Protein AF-A0A3D5UYY6-F1 (afdb_monomer)

Radius of gyration: 20.41 Å; Cα contacts (8 Å, |Δi|>4): 91; chains: 1; bounding box: 56×20×53 Å

Nearest PDB structures (foldseek):
  5gae-assembly1_g  TM=8.930E-01  e=1.478E-08  Escherichia coli
  5nco-assembly1_g  TM=8.637E-01  e=2.514E-08  Escherichia coli
  7xhb-assembly1_Y  TM=9.001E-01  e=6.639E-06  Geobacillus thermodenitrificans NG80-2
  5aww-assembly1_Y  TM=8.807E-01  e=1.638E-05  Thermus thermophilus HB8
  5ch4-assembly1_Y  TM=8.614E-01  e=2.505E-05  Thermus thermophilus HB8

pLDDT: mean 78.31, std 11.94, range [44.66, 92.31]

Solvent-accessible surface area (backbone atoms only — not comparable to full-atom values): 6865 Å² total; per-residue (Å²): 133,68,62,27,56,52,52,30,49,53,60,59,45,49,62,50,48,53,52,61,76,39,72,85,76,58,62,70,68,57,59,50,50,46,60,50,54,30,89,54,33,72,61,31,51,51,53,45,41,51,33,22,40,50,35,38,54,53,52,47,60,72,74,52,53,37,59,62,51,26,49,49,36,50,73,73,73,46,74,58,90,96,45,62,80,43,73,60,38,14,54,50,48,43,56,51,50,54,53,51,47,52,56,50,28,54,52,51,34,52,64,61,43,51,60,48,51,48,42,43,75,62,73,60,133

Foldseek 3Di:
DVVQLVVLVVVLVVLLVVLVVCPPVDDVVSVVVNVCCDQLHPSVLVSSLVSLLVSLVVVLCVVDQLQVVLVVCVVVVHDDPPADRHPRSSVVVVVVSVVVSVVVSVVVSVVVCVVSNCCNPPVDD

Secondary structure (DSSP, 8-state):
--HHHHHHHHHHHHHHHHHHHTTT-S-HHHHHHHHHTSTT-HHHHHHHHHHHHHHHHHHHHHH--HHHHHHHHHHTT---TTS-SSHHHHHHHHHHHHHHHHHHHHHHHHHHHHHHHHHHHH---

Mean predicted aligned error: 9.56 Å

Sequence (125 aa):
GVIPPIFASSLLLLPITIANFTSGQGPDWLNTVTALLGHGQPLYMAFYAAGIIFFAFFYTAIVFNPQDTADNLKKYGGFIPGIRPGQRTAEHIDYVLTRLTVVGALYLTIVCLLPEILISQYSVP

Structure (mmCIF, N/CA/C/O backbone):
data_AF-A0A3D5UYY6-F1
#
_entry.id   AF-A0A3D5UYY6-F1
#
loop_
_atom_site.group_PDB
_atom_site.id
_atom_site.type_symbol
_atom_site.label_atom_id
_atom_site.label_alt_id
_atom_site.label_comp_id
_atom_site.label_asym_id
_atom_site.label_entity_id
_atom_site.label_seq_id
_atom_site.pdbx_PDB_ins_code
_atom_site.Cartn_x
_atom_site.Cartn_y
_atom_site.Cartn_z
_atom_site.occupancy
_atom_site.B_iso_or_equiv
_atom_site.auth_seq_id
_atom_site.auth_comp_id
_atom_site.auth_asym_id
_atom_site.auth_atom_id
_atom_site.pdbx_PDB_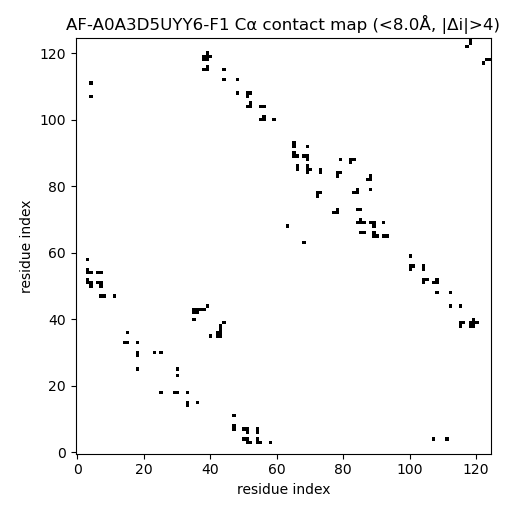model_num
ATOM 1 N N . GLY A 1 1 ? -4.089 9.856 -2.379 1.00 60.53 1 GLY A N 1
ATOM 2 C CA . GLY A 1 1 ? -3.684 8.549 -2.934 1.00 60.53 1 GLY A CA 1
ATOM 3 C C . GLY A 1 1 ? -2.619 8.611 -4.023 1.00 60.53 1 GLY A C 1
ATOM 4 O O . GLY A 1 1 ? -2.385 7.587 -4.635 1.00 60.53 1 GLY A O 1
ATOM 5 N N . VAL A 1 2 ? -1.955 9.750 -4.267 1.00 66.00 2 VAL A N 1
ATOM 6 C CA . VAL A 1 2 ? -0.902 9.870 -5.305 1.00 66.00 2 VAL A CA 1
ATOM 7 C C . VAL A 1 2 ? 0.507 9.520 -4.809 1.00 66.00 2 VAL A C 1
ATOM 9 O O . VAL A 1 2 ? 1.412 9.355 -5.612 1.00 66.00 2 VAL A O 1
ATOM 12 N N . ILE A 1 3 ? 0.700 9.367 -3.496 1.00 78.06 3 ILE A N 1
ATOM 13 C CA . ILE A 1 3 ? 2.011 9.110 -2.882 1.00 78.06 3 ILE A CA 1
ATOM 14 C C . ILE A 1 3 ? 2.575 7.711 -3.221 1.00 78.06 3 ILE A C 1
ATOM 16 O O . ILE A 1 3 ? 3.750 7.644 -3.580 1.00 78.06 3 ILE A O 1
ATOM 20 N N . PRO A 1 4 ? 1.799 6.603 -3.182 1.00 77.50 4 PRO A N 1
ATOM 21 C CA . PRO A 1 4 ? 2.354 5.274 -3.460 1.00 77.50 4 PRO A CA 1
ATOM 22 C C . PRO A 1 4 ? 2.950 5.107 -4.872 1.00 77.50 4 PRO A C 1
ATOM 24 O O . PRO A 1 4 ? 4.070 4.604 -4.968 1.00 77.50 4 PRO A O 1
ATOM 27 N N . PRO A 1 5 ? 2.301 5.580 -5.958 1.00 77.31 5 PRO A N 1
ATOM 28 C CA . PRO A 1 5 ? 2.899 5.537 -7.295 1.00 77.31 5 PRO A CA 1
ATOM 29 C C . PRO A 1 5 ? 4.177 6.371 -7.435 1.00 77.31 5 PRO A C 1
ATOM 31 O O . PRO A 1 5 ? 5.084 5.965 -8.157 1.00 77.31 5 PRO A O 1
ATOM 34 N N . ILE A 1 6 ? 4.267 7.508 -6.732 1.00 82.12 6 ILE A N 1
ATOM 35 C CA . ILE A 1 6 ? 5.450 8.385 -6.746 1.00 82.12 6 ILE 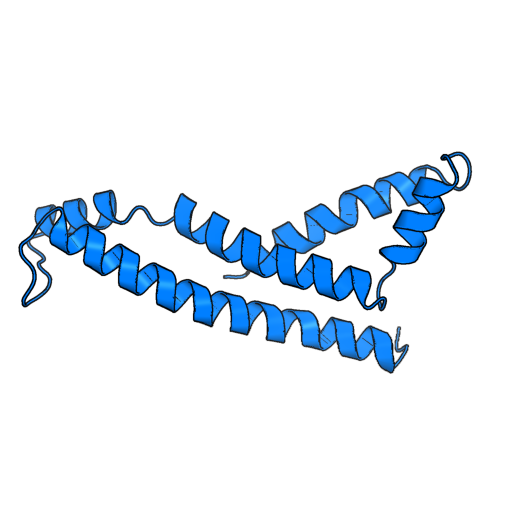A CA 1
ATOM 36 C C . ILE A 1 6 ? 6.641 7.717 -6.042 1.00 82.12 6 ILE A C 1
ATOM 38 O O . ILE A 1 6 ? 7.773 7.831 -6.505 1.00 82.12 6 ILE A O 1
ATOM 42 N N . PHE A 1 7 ? 6.411 7.004 -4.935 1.00 80.31 7 PHE A N 1
ATOM 43 C CA . PHE A 1 7 ? 7.469 6.228 -4.275 1.00 80.31 7 PHE A CA 1
ATOM 44 C C . PHE A 1 7 ? 7.917 5.029 -5.109 1.00 80.31 7 PHE A C 1
ATOM 46 O O . PHE A 1 7 ? 9.112 4.749 -5.185 1.00 80.31 7 PHE A O 1
ATOM 53 N N . ALA A 1 8 ? 6.979 4.343 -5.765 1.00 76.94 8 ALA A N 1
ATOM 54 C CA . ALA A 1 8 ? 7.316 3.248 -6.665 1.00 76.94 8 ALA A CA 1
ATOM 55 C C . ALA A 1 8 ? 8.172 3.738 -7.846 1.00 76.94 8 ALA A C 1
ATOM 57 O O . ALA A 1 8 ? 9.196 3.129 -8.151 1.00 76.94 8 ALA A O 1
ATOM 58 N N . SER A 1 9 ? 7.808 4.864 -8.473 1.00 73.94 9 SER A N 1
ATOM 59 C CA . SER A 1 9 ? 8.577 5.410 -9.596 1.00 73.94 9 SER A CA 1
ATOM 60 C C . SER A 1 9 ? 9.935 5.962 -9.159 1.00 73.94 9 SER A C 1
ATOM 62 O O . SER A 1 9 ? 10.933 5.689 -9.822 1.00 73.94 9 SER A O 1
ATOM 64 N N . SER A 1 10 ? 10.029 6.664 -8.023 1.00 80.19 10 SER A N 1
ATOM 65 C CA . SER A 1 10 ? 11.313 7.184 -7.530 1.00 80.19 10 SER A CA 1
ATOM 66 C C . SER A 1 10 ? 12.294 6.072 -7.147 1.00 80.19 10 SER A C 1
ATOM 68 O O . SER A 1 10 ? 13.480 6.175 -7.463 1.00 80.19 10 SER A O 1
ATOM 70 N N . LEU A 1 11 ? 11.807 4.975 -6.551 1.00 77.56 11 LEU A N 1
ATOM 71 C CA . LEU A 1 11 ? 12.630 3.810 -6.224 1.00 77.56 11 LEU A CA 1
ATOM 72 C C . LEU A 1 11 ? 13.177 3.126 -7.484 1.00 77.56 11 LEU A C 1
ATOM 74 O O . LEU A 1 11 ? 14.340 2.730 -7.504 1.00 77.56 11 LEU A O 1
ATOM 78 N N . LEU A 1 12 ? 12.363 3.013 -8.539 1.00 72.56 12 LEU A N 1
ATOM 79 C CA . LEU A 1 12 ? 12.787 2.426 -9.815 1.00 72.56 12 LEU A CA 1
ATOM 80 C C . LEU A 1 12 ? 13.717 3.346 -10.619 1.00 72.56 12 LEU A C 1
ATOM 82 O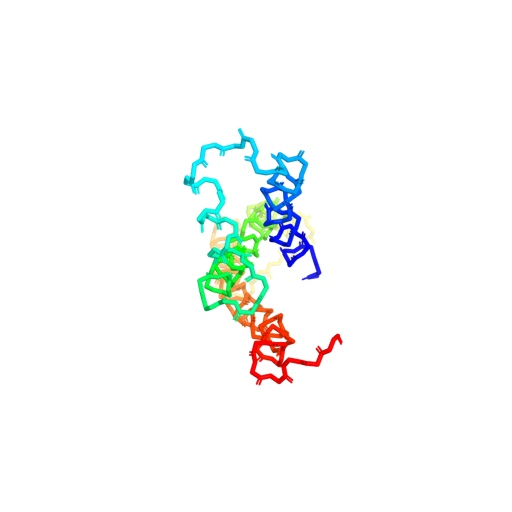 O . LEU A 1 12 ? 14.580 2.858 -11.346 1.00 72.56 12 LEU A O 1
ATOM 86 N N . LEU A 1 13 ? 13.591 4.667 -10.474 1.00 73.81 13 LEU A N 1
ATOM 87 C CA . LEU A 1 13 ? 14.444 5.639 -11.164 1.00 73.81 13 LEU A CA 1
ATOM 88 C C . LEU A 1 13 ? 15.867 5.716 -10.593 1.00 73.81 13 LEU A C 1
ATOM 90 O O . LEU A 1 13 ? 16.798 6.029 -11.336 1.00 73.81 13 LEU A O 1
ATOM 94 N N . LEU A 1 14 ? 16.073 5.409 -9.309 1.00 74.56 14 LEU A N 1
ATOM 95 C CA . LEU A 1 14 ? 17.398 5.417 -8.673 1.00 74.56 14 LEU A CA 1
ATOM 96 C C . LEU A 1 14 ? 18.432 4.498 -9.360 1.00 74.56 14 LEU A C 1
ATOM 98 O O . LEU A 1 14 ? 19.486 5.002 -9.756 1.00 74.56 14 LEU A O 1
ATOM 102 N N . PRO A 1 15 ? 18.177 3.189 -9.561 1.00 65.88 15 PRO A N 1
ATOM 103 C CA . PRO A 1 15 ? 19.132 2.306 -10.230 1.00 65.88 15 PRO A CA 1
ATOM 104 C C . PRO A 1 15 ? 19.339 2.679 -11.702 1.00 65.88 15 PRO A C 1
ATOM 106 O O . PRO A 1 15 ? 20.465 2.610 -12.191 1.00 65.88 15 PRO A O 1
ATOM 109 N N . ILE A 1 16 ? 18.289 3.143 -12.390 1.00 68.00 16 ILE A N 1
ATOM 110 C CA . ILE A 1 16 ? 18.385 3.633 -13.774 1.00 68.00 16 ILE A CA 1
ATOM 111 C C . ILE A 1 16 ? 19.307 4.856 -13.839 1.00 68.00 16 ILE A C 1
ATOM 113 O O . ILE A 1 16 ? 20.151 4.954 -14.728 1.00 68.00 16 ILE A O 1
ATOM 117 N N . THR A 1 17 ? 19.192 5.776 -12.882 1.00 70.50 17 THR A N 1
ATOM 118 C CA . THR A 1 17 ? 20.043 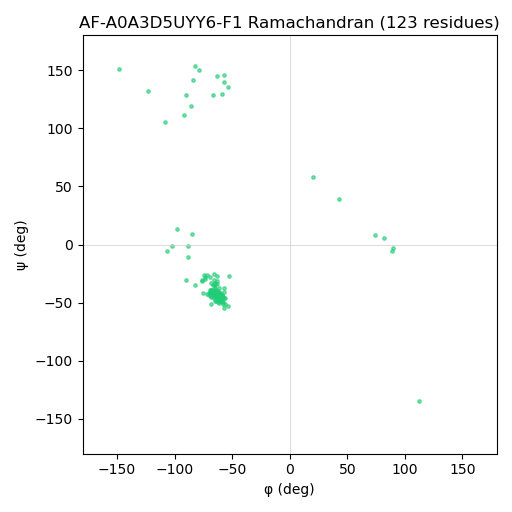6.970 -12.812 1.00 70.50 17 THR A CA 1
ATOM 119 C C . THR A 1 17 ? 21.498 6.579 -12.567 1.00 70.50 17 THR A C 1
ATOM 121 O O . THR A 1 17 ? 22.372 6.993 -13.322 1.00 70.50 17 THR A O 1
ATOM 124 N N . ILE A 1 18 ? 21.766 5.714 -11.582 1.00 69.50 18 ILE A N 1
ATOM 125 C CA . ILE A 1 18 ? 23.124 5.225 -11.287 1.00 69.50 18 ILE A CA 1
ATOM 126 C C . ILE A 1 18 ? 23.737 4.548 -12.519 1.00 69.50 18 ILE A C 1
ATOM 128 O O . ILE A 1 18 ? 24.871 4.842 -12.891 1.00 69.50 18 ILE A O 1
ATOM 132 N N . ALA A 1 19 ? 22.983 3.694 -13.206 1.00 66.12 19 ALA A N 1
ATOM 133 C CA . ALA A 1 19 ? 23.468 3.015 -14.400 1.00 66.12 19 ALA A CA 1
ATOM 134 C C . ALA A 1 19 ? 23.764 3.965 -15.567 1.00 66.12 19 ALA A C 1
ATOM 136 O O . ALA A 1 19 ? 24.793 3.809 -16.222 1.00 66.12 19 ALA A O 1
ATOM 137 N N . ASN A 1 20 ? 22.922 4.981 -15.785 1.00 66.31 20 ASN A N 1
ATOM 138 C CA . ASN A 1 20 ? 23.179 6.020 -16.787 1.00 66.31 20 ASN A CA 1
ATOM 139 C C . ASN A 1 20 ? 24.456 6.813 -16.469 1.00 66.31 20 ASN A C 1
ATOM 141 O O . ASN A 1 20 ? 25.259 7.066 -17.365 1.00 66.31 20 ASN A O 1
ATOM 145 N N . PHE A 1 21 ? 24.700 7.133 -15.193 1.00 67.94 21 PHE A N 1
ATOM 146 C CA . PHE A 1 21 ? 25.951 7.767 -14.757 1.00 67.94 21 PHE A CA 1
ATOM 147 C C . PHE A 1 21 ? 27.179 6.860 -14.938 1.00 67.94 21 PHE A C 1
ATOM 149 O O . PHE A 1 21 ? 28.286 7.362 -15.124 1.00 67.94 21 PHE A O 1
ATOM 156 N N . THR A 1 22 ? 26.998 5.535 -14.937 1.00 66.25 22 THR A N 1
ATOM 157 C CA . THR A 1 22 ? 28.102 4.567 -15.069 1.00 66.25 22 THR A CA 1
ATOM 158 C C . THR A 1 22 ? 28.435 4.216 -16.530 1.00 66.25 22 THR A C 1
ATOM 160 O O . THR A 1 22 ? 29.357 3.438 -16.745 1.00 66.25 22 THR A O 1
ATOM 163 N N . SER A 1 23 ? 27.719 4.772 -17.524 1.00 55.41 23 SER A N 1
ATOM 164 C CA . SER A 1 23 ? 28.021 4.783 -18.979 1.00 55.41 23 SER A CA 1
ATOM 165 C C . SER A 1 23 ? 29.012 3.716 -19.508 1.00 55.41 23 SER A C 1
ATOM 167 O O . SER A 1 23 ? 30.040 4.031 -20.103 1.00 55.41 23 SER A O 1
ATOM 169 N N . GLY A 1 24 ? 28.709 2.428 -19.306 1.00 57.78 24 GLY A N 1
ATOM 170 C CA . GLY A 1 24 ? 29.499 1.312 -19.851 1.00 57.78 24 GLY A CA 1
ATOM 171 C C . GLY A 1 24 ? 30.764 0.899 -19.078 1.00 57.78 24 GLY A C 1
ATOM 172 O O . GLY A 1 24 ? 31.479 0.024 -19.552 1.00 57.78 24 GLY A O 1
ATOM 173 N N . GLN A 1 25 ? 31.042 1.466 -17.899 1.00 56.72 25 GLN A N 1
ATOM 174 C CA . GLN A 1 25 ? 32.157 1.055 -17.016 1.00 56.72 25 GLN A CA 1
ATOM 175 C C . GLN A 1 25 ? 31.712 0.200 -15.814 1.00 56.72 25 GLN A C 1
ATOM 177 O O . GLN A 1 25 ? 32.541 -0.228 -15.011 1.00 56.72 25 GLN A O 1
ATOM 182 N N . GLY A 1 26 ? 30.408 -0.053 -15.671 1.00 61.31 26 GLY A N 1
ATOM 183 C CA . GLY A 1 26 ? 29.864 -0.964 -14.665 1.00 61.31 26 GLY A CA 1
ATOM 184 C C . GLY A 1 26 ? 29.926 -2.430 -15.120 1.00 61.31 26 GLY A C 1
ATOM 185 O O . GLY A 1 26 ? 29.904 -2.692 -16.321 1.00 61.31 26 GLY A O 1
ATOM 186 N N . PRO A 1 27 ? 29.982 -3.400 -14.192 1.00 62.53 27 PRO A N 1
ATOM 187 C CA . PRO A 1 27 ? 29.982 -4.827 -14.525 1.00 62.53 27 PRO A CA 1
ATOM 188 C C . PRO A 1 27 ? 28.751 -5.228 -15.362 1.00 62.53 27 PRO A C 1
ATOM 190 O O . PRO A 1 27 ? 27.665 -4.700 -15.144 1.00 62.53 27 PRO A O 1
ATOM 193 N N . ASP A 1 28 ? 28.894 -6.183 -16.290 1.00 64.75 28 ASP A N 1
ATOM 194 C CA . ASP A 1 28 ? 27.880 -6.534 -17.312 1.00 64.75 28 ASP A CA 1
ATOM 195 C C . ASP A 1 28 ? 26.473 -6.832 -16.762 1.00 64.75 28 ASP A C 1
ATOM 197 O O . ASP A 1 28 ? 25.460 -6.604 -17.430 1.00 64.75 28 ASP A O 1
ATOM 201 N N . TRP A 1 29 ? 26.385 -7.292 -15.511 1.00 66.06 29 TRP A N 1
ATOM 202 C CA . TRP A 1 29 ? 25.109 -7.513 -14.833 1.00 66.06 29 TRP A CA 1
ATOM 203 C C . TRP A 1 29 ? 24.322 -6.214 -14.609 1.00 66.06 29 TRP A C 1
ATOM 205 O O . TRP A 1 29 ? 23.101 -6.242 -14.705 1.00 66.06 29 TRP A O 1
ATOM 215 N N . LEU A 1 30 ? 24.982 -5.072 -14.381 1.00 62.78 30 LEU A N 1
ATOM 216 C CA . LEU A 1 30 ? 24.331 -3.763 -14.226 1.00 62.78 30 LEU A CA 1
ATOM 217 C C . LEU A 1 30 ? 23.689 -3.304 -15.536 1.00 62.78 30 LEU A C 1
ATOM 219 O O . LEU A 1 30 ? 22.545 -2.862 -15.520 1.00 62.78 30 LEU A O 1
ATOM 223 N N . ASN A 1 31 ? 24.386 -3.482 -16.662 1.00 61.72 31 ASN A N 1
ATOM 224 C CA . ASN A 1 31 ? 23.855 -3.180 -17.996 1.00 61.72 31 ASN A CA 1
ATOM 225 C C . ASN A 1 31 ? 22.705 -4.124 -18.378 1.00 61.72 31 ASN A C 1
ATOM 227 O O . ASN A 1 31 ? 21.737 -3.713 -19.012 1.00 61.72 31 ASN A O 1
ATOM 231 N N . THR A 1 32 ? 22.779 -5.389 -17.956 1.00 62.28 32 THR A N 1
ATOM 232 C CA . THR A 1 32 ? 21.711 -6.374 -18.188 1.00 62.28 32 THR A CA 1
ATOM 233 C C . THR A 1 32 ? 20.472 -6.052 -17.350 1.00 62.28 32 THR A C 1
ATOM 235 O O . THR A 1 32 ? 19.352 -6.111 -17.850 1.00 62.28 32 THR A O 1
ATOM 238 N N . VAL A 1 33 ? 20.657 -5.656 -16.088 1.00 62.88 33 VAL A N 1
ATOM 239 C CA . VAL A 1 33 ? 19.572 -5.240 -15.189 1.00 62.88 33 VAL A CA 1
ATOM 240 C C . VAL A 1 33 ? 18.904 -3.964 -15.697 1.00 62.88 33 VAL A C 1
ATOM 242 O O . VAL A 1 33 ? 17.683 -3.880 -15.677 1.00 62.88 33 VAL A O 1
ATOM 245 N N . THR A 1 34 ? 19.649 -2.993 -16.217 1.00 61.91 34 THR A N 1
ATOM 246 C CA . THR A 1 34 ? 19.054 -1.757 -16.751 1.00 61.91 34 THR A CA 1
ATOM 247 C C . THR A 1 34 ? 18.412 -1.932 -18.112 1.00 61.91 34 THR A C 1
ATOM 249 O O . THR A 1 34 ? 17.387 -1.305 -18.364 1.00 61.91 34 THR A O 1
ATOM 252 N N . ALA A 1 35 ? 18.931 -2.836 -18.945 1.00 62.84 35 ALA A N 1
ATOM 253 C CA . ALA A 1 35 ? 18.218 -3.292 -20.128 1.00 62.84 35 ALA A CA 1
ATOM 254 C C . ALA A 1 35 ? 16.891 -3.954 -19.731 1.00 62.84 35 ALA A C 1
ATOM 256 O O . ALA A 1 35 ? 15.871 -3.636 -20.328 1.00 62.84 35 ALA A O 1
ATOM 257 N N . LEU A 1 36 ? 16.880 -4.801 -18.694 1.00 60.75 36 LEU A N 1
ATOM 258 C CA . LEU A 1 36 ? 15.685 -5.504 -18.204 1.00 60.75 36 LEU A CA 1
ATOM 259 C C . LEU A 1 36 ? 14.663 -4.602 -17.476 1.00 60.75 36 LEU A C 1
ATOM 261 O O . LEU A 1 36 ? 13.469 -4.900 -17.441 1.00 60.75 36 LEU A O 1
ATOM 265 N N . LEU A 1 37 ? 15.131 -3.498 -16.890 1.00 61.91 37 LEU A N 1
ATOM 266 C CA . LEU A 1 37 ? 14.325 -2.453 -16.243 1.00 61.91 37 LEU A CA 1
ATOM 267 C C . LEU A 1 37 ? 14.058 -1.243 -17.158 1.00 61.91 37 LEU A C 1
ATOM 269 O O . LEU A 1 37 ? 13.612 -0.198 -16.685 1.00 61.91 37 LEU A O 1
ATOM 273 N N . GLY A 1 38 ? 14.317 -1.364 -18.462 1.00 62.91 38 GLY A N 1
ATOM 274 C CA . GLY A 1 38 ? 13.945 -0.344 -19.437 1.00 62.91 38 GLY A CA 1
ATOM 275 C C . GLY A 1 38 ? 12.424 -0.159 -19.514 1.00 62.91 38 GLY A C 1
ATOM 276 O O . GLY A 1 38 ? 11.664 -1.125 -19.392 1.00 62.91 38 GLY A O 1
ATOM 277 N N . HIS A 1 39 ? 11.979 1.083 -19.740 1.00 57.75 39 HIS A N 1
ATOM 278 C CA . HIS A 1 39 ? 10.563 1.388 -19.968 1.00 57.75 39 HIS A CA 1
ATOM 279 C C . HIS A 1 39 ? 10.006 0.511 -21.097 1.00 57.75 39 HIS A C 1
ATOM 281 O O . HIS A 1 39 ? 10.646 0.324 -22.132 1.00 57.75 39 HIS A O 1
ATOM 287 N N . GLY A 1 40 ? 8.810 -0.037 -20.887 1.00 58.50 40 GLY A N 1
ATOM 288 C CA . GLY A 1 40 ? 8.131 -0.889 -21.863 1.00 58.50 40 GLY A CA 1
ATOM 289 C C . GLY A 1 40 ? 8.437 -2.386 -21.759 1.00 58.50 40 GLY A C 1
ATOM 290 O O . GLY A 1 40 ? 7.808 -3.166 -22.474 1.00 58.50 40 GLY A O 1
ATOM 291 N N . GLN A 1 41 ? 9.329 -2.821 -20.860 1.00 69.38 41 GLN A N 1
ATOM 292 C CA . GLN A 1 41 ? 9.532 -4.248 -20.612 1.00 69.38 41 GLN A CA 1
ATOM 293 C C . GLN A 1 41 ? 8.514 -4.828 -19.616 1.00 69.38 41 GLN A C 1
ATOM 295 O O . GLN A 1 41 ? 8.211 -4.200 -18.596 1.00 69.38 41 GLN A O 1
ATOM 300 N N . PRO A 1 42 ? 8.028 -6.064 -19.838 1.00 71.56 42 PRO A N 1
ATOM 301 C CA . PRO A 1 42 ? 7.057 -6.703 -18.948 1.00 71.56 42 PRO A CA 1
ATOM 302 C C . PRO A 1 42 ? 7.611 -6.930 -17.532 1.00 71.56 42 PRO A C 1
ATOM 304 O O . PRO A 1 42 ? 6.849 -6.931 -16.566 1.00 71.56 42 PRO A O 1
ATOM 307 N N . LEU A 1 43 ? 8.937 -7.067 -17.389 1.00 73.50 43 LEU A N 1
ATOM 308 C CA . LEU A 1 43 ? 9.594 -7.174 -16.086 1.00 73.50 43 LEU A CA 1
ATOM 309 C C . LEU A 1 43 ? 9.460 -5.868 -15.283 1.00 73.50 43 LEU A C 1
ATOM 311 O O . LEU A 1 43 ? 9.075 -5.906 -14.115 1.00 73.50 43 LEU A O 1
ATOM 315 N N . TYR A 1 44 ? 9.714 -4.716 -15.915 1.00 75.56 44 TYR A N 1
ATOM 316 C CA . TYR A 1 44 ? 9.553 -3.398 -15.294 1.00 75.56 44 TYR A CA 1
ATOM 317 C C . TYR A 1 44 ? 8.112 -3.177 -14.821 1.00 75.56 44 TYR A C 1
ATOM 319 O O . TYR A 1 44 ? 7.894 -2.802 -13.672 1.00 75.56 44 TYR A O 1
ATOM 327 N N . MET A 1 45 ? 7.126 -3.504 -15.663 1.00 76.44 45 MET A N 1
ATOM 328 C CA . MET A 1 45 ? 5.703 -3.408 -15.315 1.00 76.44 45 MET A CA 1
ATOM 329 C C . MET A 1 45 ? 5.334 -4.254 -14.099 1.00 76.44 45 MET A C 1
ATOM 331 O O . MET A 1 45 ? 4.609 -3.787 -13.224 1.00 76.44 45 MET A O 1
ATOM 335 N N . ALA A 1 46 ? 5.838 -5.489 -14.023 1.00 82.06 46 ALA A N 1
ATOM 336 C CA . ALA A 1 46 ? 5.574 -6.371 -12.893 1.00 82.06 46 ALA A CA 1
ATOM 337 C C . ALA A 1 46 ? 6.167 -5.814 -11.587 1.00 82.06 46 ALA A C 1
ATOM 339 O O . ALA A 1 46 ? 5.480 -5.789 -10.563 1.00 82.06 46 ALA A O 1
ATOM 340 N N . PHE A 1 47 ? 7.408 -5.313 -11.621 1.00 82.44 47 PHE A N 1
ATOM 341 C CA . PHE A 1 47 ? 8.039 -4.679 -10.458 1.00 82.44 47 PHE A CA 1
ATOM 342 C C . PHE A 1 47 ? 7.371 -3.360 -10.070 1.00 82.44 47 PHE A C 1
ATOM 344 O O . PHE A 1 47 ? 7.187 -3.103 -8.881 1.00 82.44 47 PHE A O 1
ATOM 351 N N . TYR A 1 48 ? 6.962 -2.547 -11.042 1.00 81.88 48 TYR A N 1
ATOM 352 C CA . TYR A 1 48 ? 6.242 -1.303 -10.793 1.00 81.88 48 TYR A CA 1
ATOM 353 C C . TYR A 1 48 ? 4.869 -1.568 -10.176 1.00 81.88 48 TYR A C 1
ATOM 355 O O . TYR A 1 48 ? 4.526 -0.972 -9.155 1.00 81.88 48 TYR A O 1
ATOM 363 N N . ALA A 1 49 ? 4.127 -2.541 -10.706 1.00 85.69 49 ALA A N 1
ATOM 364 C CA . ALA A 1 49 ? 2.851 -2.971 -10.151 1.00 85.69 49 ALA A CA 1
ATOM 365 C C . ALA A 1 49 ? 2.990 -3.495 -8.715 1.00 85.69 49 ALA A C 1
ATOM 367 O O . ALA A 1 49 ? 2.260 -3.060 -7.821 1.00 85.69 49 ALA A O 1
ATOM 368 N N . ALA A 1 50 ? 3.961 -4.382 -8.476 1.00 88.25 50 ALA A N 1
ATOM 369 C CA . ALA A 1 50 ? 4.258 -4.894 -7.142 1.00 88.25 50 ALA A CA 1
ATOM 370 C C . ALA A 1 50 ? 4.669 -3.767 -6.182 1.00 88.25 50 ALA A C 1
ATOM 372 O O . ALA A 1 50 ? 4.197 -3.728 -5.046 1.00 88.25 50 ALA A O 1
ATOM 373 N N . GLY A 1 51 ? 5.482 -2.817 -6.652 1.00 87.31 51 GLY A N 1
ATOM 374 C CA . GLY A 1 51 ? 5.889 -1.631 -5.905 1.00 87.31 51 GLY A CA 1
ATOM 375 C C . GLY A 1 51 ? 4.703 -0.752 -5.514 1.00 87.31 51 GLY A C 1
ATOM 376 O O . GLY A 1 51 ? 4.583 -0.385 -4.348 1.00 87.31 51 GLY A O 1
ATOM 377 N N . ILE A 1 52 ? 3.784 -0.466 -6.443 1.00 88.00 52 ILE A N 1
ATOM 378 C CA . ILE A 1 52 ? 2.564 0.308 -6.159 1.00 88.00 52 ILE A CA 1
ATOM 379 C C . ILE A 1 52 ? 1.733 -0.376 -5.075 1.00 88.00 52 ILE A C 1
ATOM 381 O O . ILE A 1 52 ? 1.324 0.286 -4.122 1.00 88.00 52 ILE A O 1
ATOM 385 N N . ILE A 1 53 ? 1.493 -1.685 -5.201 1.00 89.50 53 ILE A N 1
ATOM 386 C CA . ILE A 1 53 ? 0.702 -2.439 -4.221 1.00 89.50 53 ILE A CA 1
ATOM 387 C C . ILE A 1 53 ? 1.403 -2.407 -2.860 1.00 89.50 53 ILE A C 1
ATOM 389 O O . ILE A 1 53 ? 0.788 -2.028 -1.865 1.00 89.50 53 ILE A O 1
ATOM 393 N N . PHE A 1 54 ? 2.698 -2.722 -2.816 1.00 89.81 54 PHE A N 1
ATOM 394 C CA . PHE A 1 54 ? 3.490 -2.704 -1.589 1.00 89.81 54 PHE A CA 1
ATOM 395 C C . PHE A 1 54 ? 3.445 -1.338 -0.894 1.00 89.81 54 PHE A C 1
ATOM 397 O O . PHE A 1 54 ? 3.096 -1.252 0.285 1.00 89.81 54 PHE A O 1
ATOM 404 N N . PHE A 1 55 ? 3.729 -0.257 -1.624 1.00 86.75 55 PHE A N 1
ATOM 405 C CA . PHE A 1 55 ? 3.714 1.090 -1.062 1.00 86.75 55 PHE A CA 1
ATOM 406 C C . PHE A 1 55 ? 2.309 1.568 -0.700 1.00 86.75 55 PHE A C 1
ATOM 408 O O . PHE A 1 55 ? 2.175 2.362 0.228 1.00 86.75 55 PHE A O 1
ATOM 415 N N . ALA A 1 56 ? 1.258 1.093 -1.377 1.00 89.12 56 ALA A N 1
ATOM 416 C CA . ALA A 1 56 ? -0.117 1.413 -1.008 1.00 89.12 56 ALA A CA 1
ATOM 417 C C . ALA A 1 56 ? -0.450 0.846 0.377 1.00 89.12 56 ALA A C 1
ATOM 419 O O . ALA A 1 56 ? -0.900 1.600 1.240 1.00 89.12 56 ALA A O 1
ATOM 420 N N . PHE A 1 57 ? -0.138 -0.431 0.625 1.00 88.19 57 PHE A N 1
ATOM 421 C CA . PHE A 1 57 ? -0.304 -1.045 1.947 1.00 88.19 57 PHE A CA 1
ATOM 422 C C . PHE A 1 57 ? 0.583 -0.385 3.002 1.00 88.19 57 PHE A C 1
ATOM 424 O O . PHE A 1 57 ? 0.092 0.002 4.064 1.00 88.19 57 PHE A O 1
ATOM 431 N N . PHE A 1 58 ? 1.863 -0.189 2.689 1.00 87.19 58 PHE A N 1
ATOM 432 C CA . PHE A 1 58 ? 2.831 0.415 3.601 1.00 87.19 58 PHE A CA 1
ATOM 433 C C . PHE A 1 58 ? 2.427 1.834 4.023 1.00 87.19 58 PHE A C 1
ATOM 435 O O . PHE A 1 58 ? 2.414 2.152 5.211 1.00 87.19 58 PHE A O 1
ATOM 442 N N . TYR A 1 59 ? 2.020 2.673 3.066 1.00 86.19 59 TYR A N 1
ATOM 443 C CA . TYR A 1 59 ? 1.548 4.027 3.345 1.00 86.19 59 TYR A CA 1
ATOM 444 C C . TYR A 1 59 ? 0.292 4.017 4.221 1.00 86.19 59 TYR A C 1
ATOM 446 O O . TYR A 1 59 ? 0.218 4.770 5.191 1.00 86.19 59 TYR A O 1
ATOM 454 N N . THR A 1 60 ? -0.682 3.148 3.921 1.00 86.81 60 THR A N 1
ATOM 455 C CA . THR A 1 60 ? -1.904 3.070 4.732 1.00 86.81 60 THR A CA 1
ATOM 456 C C . THR A 1 60 ? -1.632 2.608 6.158 1.00 86.81 60 THR A C 1
ATOM 458 O O . THR A 1 60 ? -2.178 3.206 7.075 1.00 86.81 60 THR A O 1
ATOM 461 N N . ALA A 1 61 ? -0.749 1.626 6.362 1.00 84.31 61 ALA A N 1
ATOM 462 C CA . ALA A 1 61 ? -0.424 1.112 7.692 1.00 84.31 61 ALA A CA 1
ATOM 463 C C . ALA A 1 61 ? 0.336 2.129 8.563 1.00 84.31 61 ALA A C 1
ATOM 465 O O . ALA A 1 61 ? 0.155 2.152 9.776 1.00 84.31 61 ALA A O 1
ATOM 466 N N . ILE A 1 62 ? 1.173 2.982 7.960 1.00 85.44 62 ILE A N 1
ATOM 467 C CA . ILE A 1 62 ? 1.901 4.032 8.694 1.00 85.44 62 ILE A CA 1
ATOM 468 C C . ILE A 1 62 ? 0.987 5.200 9.060 1.00 85.44 62 ILE A C 1
ATOM 470 O O . ILE A 1 62 ? 1.098 5.755 10.150 1.00 85.44 62 ILE A O 1
ATOM 474 N N . VAL A 1 63 ? 0.116 5.613 8.138 1.00 85.06 63 VAL A N 1
ATOM 475 C CA . VAL A 1 63 ? -0.721 6.806 8.331 1.00 85.06 63 VAL A CA 1
ATOM 476 C C . VAL A 1 63 ? -1.961 6.502 9.169 1.00 85.06 63 VAL A C 1
ATOM 478 O O . VAL A 1 63 ? -2.393 7.353 9.945 1.00 85.06 63 VAL A O 1
AT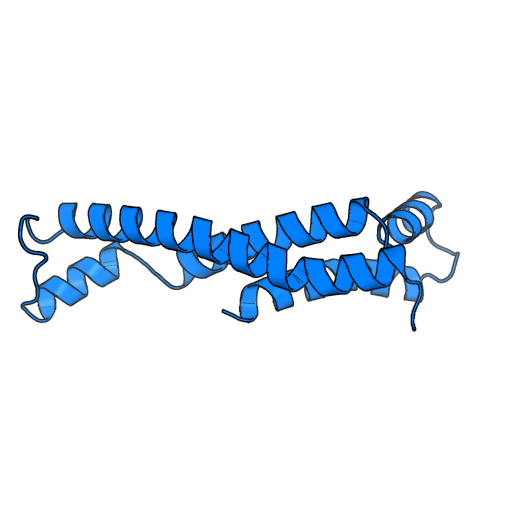OM 481 N N . PHE A 1 64 ? -2.539 5.308 9.032 1.00 85.1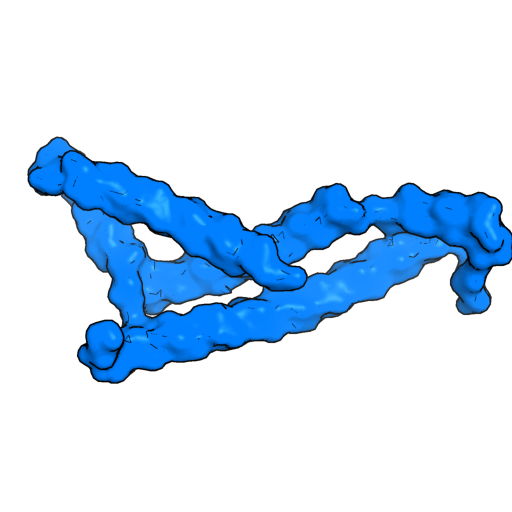9 64 PHE A N 1
ATOM 482 C CA . PHE A 1 64 ? -3.743 4.912 9.754 1.00 85.19 64 PHE A CA 1
ATOM 483 C C . PHE A 1 64 ? -3.413 3.880 10.825 1.00 85.19 64 PHE A C 1
ATOM 485 O O . PHE A 1 64 ? -3.240 2.704 10.524 1.00 85.19 64 PHE A O 1
ATOM 492 N N . ASN A 1 65 ? -3.412 4.317 12.085 1.00 89.50 65 ASN A N 1
ATOM 493 C CA . ASN A 1 65 ? -3.394 3.419 13.233 1.00 89.50 65 ASN A CA 1
ATOM 494 C C . ASN A 1 65 ? -4.843 3.105 13.682 1.00 89.50 65 ASN A C 1
ATOM 496 O O . ASN A 1 65 ? -5.536 4.003 14.188 1.00 89.50 65 ASN A O 1
ATOM 500 N N . PRO A 1 66 ? -5.337 1.858 13.521 1.00 88.44 66 PRO A N 1
ATOM 501 C CA . PRO A 1 66 ? -6.700 1.481 13.904 1.00 88.44 66 PRO A CA 1
ATOM 502 C C . PRO A 1 66 ? -6.967 1.612 15.408 1.00 88.44 66 PRO A C 1
ATOM 504 O O . PRO A 1 66 ? -8.092 1.932 15.799 1.00 88.44 66 PRO A O 1
ATOM 507 N N . GLN A 1 67 ? -5.950 1.397 16.250 1.00 89.69 67 GLN A N 1
ATOM 508 C CA . GLN A 1 67 ? -6.065 1.537 17.707 1.00 89.69 67 GLN A CA 1
ATOM 509 C C . GLN A 1 67 ? -6.272 2.994 18.104 1.00 89.69 67 GLN A C 1
ATOM 511 O O . GLN A 1 67 ? -7.269 3.304 18.755 1.00 89.69 67 GLN A O 1
ATOM 516 N N . ASP A 1 68 ? -5.417 3.895 17.617 1.00 90.38 68 ASP A N 1
ATOM 517 C CA . ASP A 1 68 ? -5.555 5.327 17.901 1.00 90.38 68 ASP A CA 1
ATOM 518 C C . ASP A 1 68 ? -6.885 5.870 17.368 1.00 90.38 68 ASP A C 1
ATOM 520 O O . ASP A 1 68 ? -7.535 6.700 18.003 1.00 90.38 68 ASP A O 1
ATOM 524 N N . THR A 1 69 ? -7.333 5.387 16.207 1.00 88.75 69 THR A N 1
ATOM 525 C CA . THR A 1 69 ? -8.618 5.798 15.623 1.00 88.75 69 THR A CA 1
ATOM 526 C C . THR A 1 69 ? -9.796 5.336 16.486 1.00 88.75 69 THR A C 1
ATOM 528 O O . THR A 1 69 ? -10.723 6.112 16.728 1.00 88.75 69 THR A O 1
ATOM 531 N N . ALA A 1 70 ? -9.759 4.103 17.000 1.00 88.50 70 ALA A N 1
ATOM 532 C CA . ALA A 1 70 ? -10.784 3.578 17.901 1.00 88.50 70 ALA A CA 1
ATOM 533 C C . ALA A 1 70 ? -10.810 4.310 19.255 1.00 88.50 70 ALA A C 1
ATOM 535 O O . ALA A 1 70 ? -11.892 4.605 19.774 1.00 88.50 70 ALA A O 1
ATOM 536 N N . ASP A 1 71 ? -9.642 4.641 19.808 1.00 89.62 71 ASP A N 1
ATOM 537 C CA . ASP A 1 71 ? -9.529 5.380 21.067 1.00 89.62 71 ASP A CA 1
ATOM 538 C C . ASP A 1 71 ? -9.993 6.830 20.921 1.00 89.62 71 ASP A C 1
ATOM 540 O O . ASP A 1 71 ? -10.740 7.328 21.769 1.00 89.62 71 ASP A O 1
ATOM 544 N N . ASN A 1 72 ? -9.640 7.492 19.815 1.00 89.75 72 ASN A N 1
ATOM 545 C CA . ASN A 1 72 ? -10.169 8.813 19.485 1.00 89.75 72 ASN A CA 1
ATOM 546 C C . ASN A 1 72 ? -11.694 8.768 19.336 1.00 89.75 72 ASN A C 1
ATOM 548 O O . ASN A 1 72 ? -12.383 9.583 19.947 1.00 89.75 72 ASN A O 1
ATOM 552 N N . LEU A 1 73 ? -12.240 7.786 18.610 1.00 87.94 73 LEU A N 1
ATOM 553 C CA . LEU A 1 73 ? -13.689 7.631 18.445 1.00 87.94 73 LEU A CA 1
ATOM 554 C C . LEU A 1 73 ? -14.400 7.528 19.803 1.00 87.94 73 LEU A C 1
ATOM 556 O O . LEU A 1 73 ? -15.360 8.258 20.050 1.00 87.94 73 LEU A O 1
ATOM 560 N N . LYS A 1 74 ? -13.868 6.706 20.716 1.00 85.62 74 LYS A N 1
ATOM 561 C CA . LYS A 1 74 ? -14.371 6.579 22.091 1.00 85.62 74 LYS A CA 1
ATOM 562 C C . LYS A 1 74 ? -14.263 7.895 22.872 1.00 85.62 74 LYS A C 1
ATOM 564 O O . LYS A 1 74 ? -15.199 8.259 23.582 1.00 85.62 74 LYS A O 1
ATOM 569 N N . LYS A 1 75 ? -13.142 8.614 22.750 1.00 88.19 75 LYS A N 1
ATOM 570 C CA . LYS A 1 75 ? -12.888 9.890 23.445 1.00 88.19 75 LYS A CA 1
ATOM 571 C C . LYS A 1 75 ? -13.845 11.002 23.007 1.00 88.19 75 LYS A C 1
ATOM 573 O O . LYS A 1 75 ? -14.237 11.816 23.837 1.00 88.19 75 LYS A O 1
ATOM 578 N N . TYR A 1 76 ? -14.258 11.009 21.741 1.00 89.62 76 TYR A N 1
ATOM 579 C CA . TYR A 1 76 ? -15.253 11.946 21.205 1.00 89.62 76 TYR A CA 1
ATOM 580 C C . TYR A 1 76 ? -16.710 11.496 21.428 1.00 89.62 76 TYR A C 1
ATOM 582 O O . TYR A 1 76 ? -17.628 12.111 20.893 1.00 89.62 76 TYR A O 1
ATOM 590 N N . GLY A 1 77 ? -16.948 10.435 22.212 1.00 85.25 77 GLY A N 1
ATOM 591 C 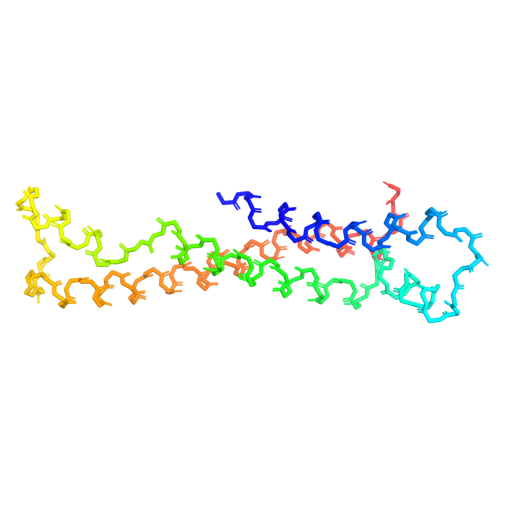CA . GLY A 1 77 ? -18.292 9.904 22.479 1.00 85.25 77 GLY A CA 1
ATOM 592 C C . GLY A 1 77 ? -18.917 9.143 21.304 1.00 85.25 77 GLY A C 1
ATOM 593 O O . GLY A 1 77 ? -20.091 8.780 21.364 1.00 85.25 77 GLY A O 1
ATOM 594 N N . GLY A 1 78 ? -18.150 8.885 20.243 1.00 86.06 78 GLY A N 1
ATOM 595 C CA . GLY A 1 78 ? -18.564 8.065 19.112 1.00 86.06 78 GLY A CA 1
ATOM 596 C C . GLY A 1 78 ? -18.459 6.572 19.424 1.00 86.06 78 GLY A C 1
ATOM 597 O O . GLY A 1 78 ? -17.606 6.122 20.190 1.00 86.06 78 GLY A O 1
ATOM 598 N N . PHE A 1 79 ? -19.323 5.777 18.802 1.00 87.12 79 PHE A N 1
ATOM 599 C CA . PHE A 1 79 ? -19.261 4.320 18.861 1.00 87.12 79 PHE A CA 1
ATOM 600 C C . PHE A 1 79 ? -19.782 3.721 17.557 1.00 87.12 79 PHE A C 1
ATOM 602 O O . PHE A 1 79 ? -20.632 4.306 16.887 1.00 87.12 79 PHE A O 1
ATOM 609 N N . ILE A 1 80 ? -19.271 2.543 17.199 1.00 85.12 80 ILE A N 1
ATOM 610 C CA . ILE A 1 80 ? -19.774 1.796 16.047 1.00 85.12 80 ILE A CA 1
ATOM 611 C C . ILE A 1 80 ? -20.974 0.959 16.518 1.00 85.12 80 ILE A C 1
ATOM 613 O O . ILE A 1 80 ? -20.809 0.125 17.416 1.00 85.12 80 ILE A O 1
ATOM 617 N N . PRO A 1 81 ? -22.183 1.159 15.962 1.00 83.44 81 PRO A N 1
ATOM 618 C CA . PRO A 1 81 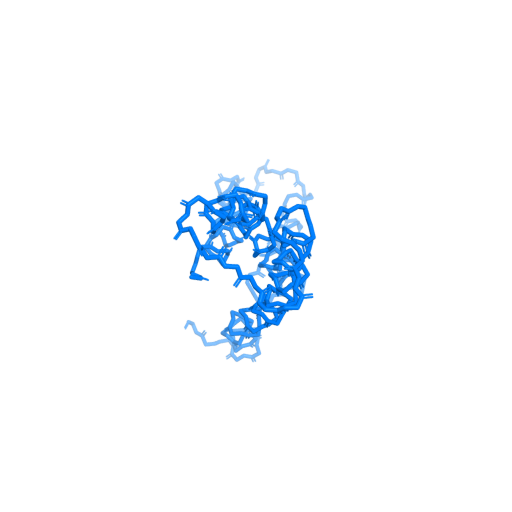? -23.359 0.403 16.374 1.00 83.44 81 PRO A CA 1
ATOM 619 C C . PRO A 1 81 ? -23.135 -1.101 16.172 1.00 83.44 81 PRO A C 1
ATOM 621 O O . PRO A 1 81 ? -22.700 -1.544 15.113 1.00 83.44 81 PRO A O 1
ATOM 624 N N . GLY A 1 82 ? -23.413 -1.888 17.215 1.00 83.75 82 GLY A N 1
ATOM 625 C CA . GLY A 1 82 ? -23.210 -3.341 17.218 1.00 83.75 82 GLY A CA 1
ATOM 626 C C . GLY A 1 82 ? -21.820 -3.815 17.664 1.00 83.75 82 GLY A C 1
ATOM 627 O O . GLY A 1 82 ? -21.636 -5.018 17.845 1.00 83.75 82 GLY A O 1
ATOM 628 N N . ILE A 1 83 ? -20.857 -2.916 17.912 1.00 86.31 83 ILE A N 1
ATOM 629 C CA . ILE A 1 83 ? -19.492 -3.272 18.331 1.00 86.31 83 ILE A CA 1
ATOM 630 C C . ILE A 1 83 ? -19.156 -2.598 19.663 1.00 86.31 83 ILE A C 1
ATOM 632 O O . ILE A 1 83 ? -19.365 -1.402 19.851 1.00 86.31 83 ILE A O 1
ATOM 636 N N . ARG A 1 84 ? -18.619 -3.368 20.618 1.00 86.12 84 ARG A N 1
ATOM 637 C CA . ARG A 1 84 ? -18.217 -2.826 21.925 1.00 86.12 84 ARG A CA 1
ATOM 638 C C . ARG A 1 84 ? -17.024 -1.860 21.753 1.00 86.12 84 ARG A C 1
ATOM 640 O O . ARG A 1 84 ? -16.031 -2.268 21.143 1.00 86.12 84 ARG A O 1
ATOM 647 N N . PRO A 1 85 ? -17.085 -0.624 22.289 1.00 82.94 85 PRO A N 1
ATOM 648 C CA . PRO A 1 85 ? -15.997 0.350 22.173 1.00 82.94 85 PRO A CA 1
ATOM 649 C C . PRO A 1 85 ? -14.664 -0.169 22.729 1.00 82.94 85 PRO A C 1
ATOM 651 O O . PRO A 1 85 ? -14.636 -0.809 23.782 1.00 82.94 85 PRO A O 1
ATOM 654 N N . GLY A 1 86 ? -13.560 0.140 22.043 1.00 85.25 86 GLY A N 1
ATOM 655 C CA . GLY A 1 86 ? -12.202 -0.295 22.392 1.00 85.25 86 GLY A CA 1
ATOM 656 C C . GLY A 1 86 ? -11.629 -1.274 21.365 1.00 85.25 86 GLY A C 1
ATOM 657 O O . GLY A 1 86 ? -11.778 -1.070 20.162 1.00 85.25 86 GLY A O 1
ATOM 658 N N . GLN A 1 87 ? -11.014 -2.366 21.823 1.00 87.38 87 GLN A N 1
ATOM 659 C CA . GLN A 1 87 ? -10.267 -3.294 20.960 1.00 87.38 87 GLN A CA 1
ATOM 660 C C . GLN A 1 87 ? -11.102 -3.892 19.814 1.00 87.38 87 GLN A C 1
ATOM 662 O O . GLN A 1 87 ? -10.623 -3.982 18.689 1.00 87.38 87 GLN A O 1
ATOM 667 N N . ARG A 1 88 ? -12.386 -4.200 20.050 1.00 88.88 88 ARG A N 1
ATOM 668 C CA . ARG A 1 88 ? -13.288 -4.715 19.000 1.00 88.88 88 ARG A CA 1
ATOM 669 C C . ARG A 1 88 ? -13.560 -3.688 17.896 1.00 88.88 88 ARG A C 1
ATOM 671 O O . ARG A 1 88 ? -13.805 -4.059 16.755 1.00 88.88 88 ARG A O 1
ATOM 678 N N . THR A 1 89 ? -13.543 -2.400 18.243 1.00 90.00 89 THR A N 1
ATOM 679 C CA . THR A 1 89 ? -13.699 -1.297 17.284 1.00 90.00 89 THR A CA 1
ATOM 680 C C . THR A 1 89 ? -12.443 -1.170 16.424 1.00 90.00 89 THR A C 1
ATOM 682 O O . THR A 1 89 ? -12.562 -1.052 15.210 1.00 90.00 89 THR A O 1
ATOM 685 N N . ALA A 1 90 ? -11.256 -1.276 17.030 1.00 90.69 90 ALA A N 1
ATOM 686 C CA . ALA A 1 90 ? -9.986 -1.272 16.304 1.00 90.69 90 ALA A CA 1
ATOM 687 C C . ALA A 1 90 ? -9.882 -2.448 15.316 1.00 90.69 90 ALA A C 1
ATOM 689 O O . ALA A 1 90 ? -9.561 -2.225 14.155 1.00 90.69 90 ALA A O 1
ATOM 690 N N . GLU A 1 91 ? -10.244 -3.669 15.737 1.00 91.69 91 GLU A N 1
ATOM 691 C CA . GLU A 1 91 ? -10.302 -4.856 14.859 1.00 91.69 91 GLU A CA 1
ATOM 692 C C . GLU A 1 91 ? -11.231 -4.643 13.654 1.00 91.69 91 GLU A C 1
ATOM 694 O O . GLU A 1 91 ? -10.924 -5.043 12.532 1.00 91.69 91 GLU A O 1
ATOM 699 N N . HIS A 1 92 ? -12.381 -4.001 13.872 1.00 91.81 92 HIS A N 1
ATOM 700 C CA . HIS A 1 92 ? -13.321 -3.720 12.793 1.00 91.81 92 HIS A CA 1
ATOM 701 C C . HIS A 1 92 ? -12.792 -2.663 11.820 1.00 91.81 92 HIS A C 1
ATOM 703 O O . HIS A 1 92 ? -12.906 -2.835 10.607 1.00 91.81 92 HIS A O 1
ATOM 709 N N . ILE A 1 93 ? -12.196 -1.589 12.344 1.00 91.00 93 ILE A N 1
ATOM 710 C CA . ILE A 1 93 ? -11.571 -0.542 11.530 1.00 91.00 93 ILE A CA 1
ATOM 711 C C . ILE A 1 93 ? -10.442 -1.141 10.686 1.00 91.00 93 ILE A C 1
ATOM 713 O O . ILE A 1 93 ? -10.396 -0.887 9.486 1.00 91.00 93 ILE A O 1
ATOM 717 N N . ASP A 1 94 ? -9.592 -1.981 11.275 1.00 92.19 94 ASP A N 1
ATOM 718 C CA . ASP A 1 94 ? -8.499 -2.662 10.575 1.00 92.19 94 ASP A CA 1
ATOM 719 C C . ASP A 1 94 ? -9.002 -3.576 9.444 1.00 92.19 94 ASP A C 1
ATOM 721 O O . ASP A 1 94 ? -8.519 -3.519 8.309 1.00 92.19 94 ASP A O 1
ATOM 725 N N . TYR A 1 95 ? -10.052 -4.358 9.711 1.00 91.69 95 TYR A N 1
ATOM 726 C CA . TYR A 1 95 ? -10.683 -5.211 8.703 1.00 91.69 95 TYR A CA 1
ATOM 727 C C . TYR A 1 95 ? -11.229 -4.412 7.511 1.00 91.69 95 TYR A C 1
ATOM 729 O O . TYR A 1 95 ? -11.051 -4.799 6.350 1.00 91.69 95 TYR A O 1
ATOM 737 N N . VAL A 1 96 ? -11.899 -3.290 7.790 1.00 91.56 96 VAL A N 1
ATOM 738 C CA . VAL A 1 96 ? -12.458 -2.410 6.756 1.00 91.56 96 VAL A CA 1
ATOM 739 C C . VAL A 1 96 ? -11.342 -1.712 5.978 1.00 91.56 96 VAL A C 1
ATOM 741 O O . VAL A 1 96 ? -11.378 -1.714 4.746 1.00 91.56 96 VAL A O 1
ATOM 744 N N . LEU A 1 97 ? -10.331 -1.179 6.673 1.00 90.69 97 LEU A N 1
ATOM 745 C CA . LEU A 1 97 ? -9.164 -0.538 6.063 1.00 90.69 97 LEU A CA 1
ATOM 746 C C . LEU A 1 97 ? -8.441 -1.498 5.128 1.00 90.69 97 LEU A C 1
ATOM 748 O O . LEU A 1 97 ? -8.227 -1.159 3.971 1.00 90.69 97 LEU A O 1
ATOM 752 N N . THR A 1 98 ? -8.151 -2.720 5.574 1.00 90.94 98 THR A N 1
ATOM 753 C CA . THR A 1 98 ? -7.452 -3.717 4.755 1.00 90.94 98 THR A CA 1
ATOM 754 C C . THR A 1 98 ? -8.196 -3.991 3.449 1.00 90.94 98 THR A C 1
ATOM 756 O O . THR A 1 98 ? -7.593 -3.977 2.377 1.00 90.94 98 THR A O 1
ATOM 759 N N . ARG A 1 99 ? -9.521 -4.181 3.494 1.00 92.12 99 ARG A N 1
ATOM 760 C CA . ARG A 1 99 ? -10.329 -4.424 2.285 1.00 92.12 99 ARG A CA 1
ATOM 761 C C . ARG A 1 99 ? -10.382 -3.219 1.356 1.00 92.12 99 ARG A C 1
ATOM 763 O O . ARG A 1 99 ? -10.266 -3.386 0.142 1.00 92.12 99 ARG A O 1
ATOM 770 N N . LEU A 1 100 ? -10.540 -2.022 1.914 1.00 91.00 100 LEU A N 1
ATOM 771 C CA . LEU A 1 100 ? -10.505 -0.786 1.135 1.00 91.00 100 LEU A CA 1
ATOM 772 C C . LEU A 1 100 ? -9.140 -0.595 0.471 1.00 91.00 100 LEU A C 1
ATOM 774 O O . LEU A 1 100 ? -9.087 -0.252 -0.709 1.00 91.00 100 LEU A O 1
ATOM 778 N N . THR A 1 101 ? -8.052 -0.883 1.183 1.00 90.69 101 THR A N 1
ATOM 779 C CA . THR A 1 101 ? -6.691 -0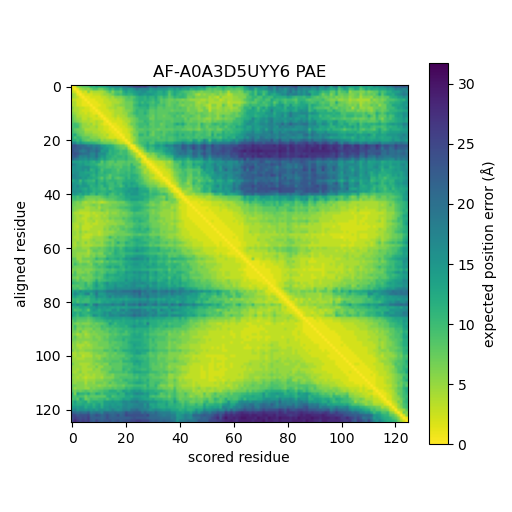.804 0.651 1.00 90.69 101 THR A CA 1
ATOM 780 C C . THR A 1 101 ? -6.455 -1.831 -0.449 1.00 90.69 101 THR A C 1
ATOM 782 O O . THR A 1 101 ? -5.861 -1.468 -1.455 1.00 90.69 101 THR A O 1
ATOM 785 N N . VAL A 1 102 ? -6.961 -3.067 -0.342 1.00 90.88 102 VAL A N 1
ATOM 786 C CA . VAL A 1 102 ? -6.858 -4.070 -1.426 1.00 90.88 102 VAL A CA 1
ATOM 787 C C . VAL A 1 102 ? -7.491 -3.544 -2.718 1.00 90.88 102 VAL A C 1
ATOM 789 O O . VAL A 1 102 ? -6.858 -3.566 -3.774 1.00 90.88 102 VAL A O 1
ATOM 792 N N . VAL A 1 103 ? -8.729 -3.047 -2.639 1.00 92.31 103 VAL A N 1
ATOM 793 C CA . VAL A 1 103 ? -9.456 -2.538 -3.815 1.00 92.31 103 VAL A CA 1
ATOM 794 C C . VAL A 1 103 ? -8.803 -1.261 -4.348 1.00 92.31 103 VAL A C 1
ATOM 796 O O . VAL A 1 103 ? -8.629 -1.111 -5.556 1.00 92.31 103 VAL A O 1
ATOM 799 N N . GLY A 1 104 ? -8.398 -0.357 -3.454 1.00 89.00 104 GLY A N 1
ATOM 800 C CA . GLY A 1 104 ? -7.729 0.892 -3.810 1.00 89.00 104 GLY A CA 1
ATOM 801 C C . GLY A 1 104 ? -6.357 0.671 -4.445 1.00 89.00 104 GLY A C 1
ATOM 802 O O . GLY A 1 104 ? -6.045 1.313 -5.444 1.00 89.00 104 GLY A O 1
ATOM 803 N N . ALA A 1 105 ? -5.563 -0.260 -3.915 1.00 88.31 105 ALA A N 1
ATOM 804 C CA . ALA A 1 105 ? -4.276 -0.645 -4.481 1.00 88.31 105 ALA A CA 1
ATOM 805 C C . ALA A 1 105 ? -4.471 -1.204 -5.889 1.00 88.31 105 ALA A C 1
ATOM 807 O O . ALA A 1 105 ? -3.864 -0.684 -6.815 1.00 88.31 105 ALA A O 1
ATOM 808 N N . LEU A 1 106 ? -5.387 -2.162 -6.072 1.00 90.12 106 LEU A N 1
ATOM 809 C CA . LEU A 1 106 ? -5.680 -2.749 -7.381 1.00 90.12 106 LEU A CA 1
ATOM 810 C C . LEU A 1 106 ? -6.132 -1.695 -8.405 1.00 90.12 106 LEU A C 1
ATOM 812 O O . LEU A 1 106 ? -5.649 -1.688 -9.536 1.00 90.12 106 LEU A O 1
ATOM 816 N N . TYR A 1 107 ? -7.004 -0.767 -8.000 1.00 89.69 107 TYR A N 1
ATOM 817 C CA . TYR A 1 107 ? -7.413 0.357 -8.844 1.00 89.69 107 TYR A CA 1
ATOM 818 C C . TYR A 1 107 ? -6.224 1.245 -9.242 1.00 89.69 107 TYR A C 1
ATOM 820 O O . TYR A 1 107 ? -6.048 1.539 -10.424 1.00 89.69 107 TYR A O 1
ATOM 828 N N . LEU A 1 108 ? -5.377 1.638 -8.282 1.00 87.25 108 LEU A N 1
ATOM 829 C CA . LEU A 1 108 ? -4.186 2.450 -8.552 1.00 87.25 108 LEU A CA 1
ATOM 830 C C . LEU A 1 108 ? -3.213 1.737 -9.492 1.00 87.25 108 LEU A C 1
ATOM 832 O O . LEU A 1 108 ? -2.696 2.359 -10.416 1.00 87.25 108 LEU A O 1
ATOM 836 N N . THR A 1 109 ? -2.995 0.437 -9.296 1.00 87.69 109 THR A N 1
ATOM 837 C CA . THR A 1 109 ? -2.116 -0.359 -10.154 1.00 87.69 109 THR A CA 1
ATOM 838 C C . THR A 1 109 ? -2.615 -0.376 -11.596 1.00 87.69 109 THR A C 1
ATOM 840 O O . THR A 1 109 ? -1.825 -0.155 -12.505 1.00 87.69 109 THR A O 1
ATOM 843 N N . ILE A 1 110 ? -3.920 -0.567 -11.822 1.00 87.38 110 ILE A N 1
ATOM 844 C CA . ILE A 1 110 ? -4.508 -0.562 -13.173 1.00 87.38 110 ILE A CA 1
ATOM 845 C C . ILE A 1 110 ? -4.350 0.810 -13.836 1.00 87.38 110 ILE A C 1
ATOM 847 O O . ILE A 1 110 ? -3.932 0.885 -14.990 1.00 87.38 110 ILE A O 1
ATOM 851 N N . VAL A 1 111 ? -4.653 1.892 -13.113 1.00 86.81 111 VAL A N 1
ATOM 852 C CA . VAL A 1 111 ? -4.555 3.262 -13.646 1.00 86.81 111 VAL A CA 1
ATOM 853 C C . VAL A 1 111 ? -3.113 3.617 -14.015 1.00 86.81 111 VAL A C 1
ATOM 855 O O . VAL A 1 111 ? -2.890 4.230 -15.055 1.00 86.81 111 VAL A O 1
ATOM 858 N N . CYS A 1 112 ? -2.136 3.211 -13.202 1.00 81.56 112 CYS A N 1
ATOM 859 C CA . CYS A 1 112 ? -0.717 3.457 -13.468 1.00 81.56 112 CYS A CA 1
ATOM 860 C C . CYS A 1 112 ? -0.131 2.536 -14.550 1.00 81.56 112 CYS A C 1
ATOM 862 O O . CYS A 1 112 ? 0.752 2.967 -15.279 1.00 81.56 112 CYS A O 1
ATOM 864 N N . LEU A 1 113 ? -0.626 1.303 -14.699 1.00 81.06 113 LEU A N 1
ATOM 865 C CA . LEU A 1 113 ? -0.182 0.388 -15.760 1.00 81.06 113 LEU A CA 1
ATOM 866 C C . LEU A 1 113 ? -0.719 0.764 -17.145 1.00 81.06 113 LEU A C 1
ATOM 868 O O . LEU A 1 113 ? -0.099 0.427 -18.149 1.00 81.06 113 LEU A O 1
ATOM 872 N N . LEU A 1 114 ? -1.864 1.446 -17.217 1.00 81.12 114 LEU A N 1
ATOM 873 C CA . LEU A 1 114 ? -2.494 1.853 -18.475 1.00 81.12 114 LEU A CA 1
ATOM 874 C C . LEU A 1 114 ? -1.541 2.650 -19.400 1.00 81.12 114 LEU A C 1
ATOM 876 O O . LEU A 1 114 ? -1.366 2.231 -20.547 1.00 81.12 114 LEU A O 1
ATOM 880 N N . PRO A 1 115 ? -0.874 3.735 -18.946 1.00 73.56 115 PRO A N 1
ATOM 881 C CA . PRO A 1 115 ? 0.117 4.439 -19.763 1.00 73.56 115 PRO A CA 1
ATOM 882 C C . PRO A 1 115 ? 1.351 3.579 -20.071 1.00 73.56 115 PRO A C 1
ATOM 884 O O . PRO A 1 115 ? 1.848 3.616 -21.191 1.00 73.56 115 PRO A O 1
ATOM 887 N N . GLU A 1 116 ? 1.809 2.754 -19.127 1.00 71.62 116 GLU A N 1
ATOM 888 C CA . GLU A 1 116 ? 2.962 1.861 -19.308 1.00 71.62 116 GLU A CA 1
ATOM 889 C C . GLU A 1 116 ? 2.742 0.878 -20.474 1.00 71.62 116 GLU A C 1
ATOM 891 O O . GLU A 1 116 ? 3.616 0.672 -21.320 1.00 71.62 116 GLU A O 1
ATOM 896 N N . ILE A 1 117 ? 1.547 0.279 -20.537 1.00 70.31 117 ILE A N 1
ATOM 897 C CA . ILE A 1 117 ? 1.147 -0.677 -21.577 1.00 70.31 117 ILE A CA 1
ATOM 898 C C . ILE A 1 117 ? 1.013 0.019 -22.933 1.00 70.31 117 ILE A C 1
ATOM 900 O O . ILE A 1 117 ? 1.433 -0.538 -23.949 1.00 70.31 117 ILE A O 1
ATOM 904 N N . LEU A 1 118 ? 0.471 1.241 -22.955 1.00 67.50 118 LEU A N 1
ATOM 905 C CA . LEU A 1 118 ? 0.404 2.064 -24.166 1.00 67.50 118 LEU A CA 1
ATOM 906 C C . LEU A 1 118 ? 1.806 2.356 -24.716 1.00 67.50 118 LEU A C 1
ATOM 908 O O . LEU A 1 118 ? 2.033 2.197 -25.912 1.00 67.50 118 LEU A O 1
ATOM 912 N N . ILE A 1 119 ? 2.762 2.698 -23.852 1.00 66.00 119 ILE A N 1
ATOM 913 C CA . ILE A 1 119 ? 4.152 2.975 -24.247 1.00 66.00 119 ILE A CA 1
ATOM 914 C C . ILE A 1 119 ? 4.845 1.700 -24.763 1.00 66.00 119 ILE A C 1
ATOM 916 O O . ILE A 1 119 ? 5.529 1.740 -25.785 1.00 66.00 119 ILE A O 1
ATOM 920 N N . SER A 1 120 ? 4.619 0.556 -24.108 1.00 63.25 120 SER A N 1
ATOM 921 C CA . SER A 1 120 ? 5.192 -0.746 -24.493 1.00 63.25 120 SER A CA 1
ATOM 922 C C . SER A 1 120 ? 4.715 -1.251 -25.858 1.00 63.25 120 SER A C 1
ATOM 924 O O . SER A 1 120 ? 5.528 -1.728 -26.646 1.00 63.25 120 SER A O 1
ATOM 926 N N . GLN A 1 121 ? 3.415 -1.138 -26.154 1.00 60.81 121 GLN A N 1
ATOM 927 C CA . GLN A 1 121 ? 2.826 -1.681 -27.388 1.00 60.81 121 GLN A CA 1
ATOM 928 C C . GLN A 1 121 ? 2.838 -0.698 -28.564 1.00 60.81 121 GLN A C 1
ATOM 930 O O . GLN A 1 121 ? 2.908 -1.138 -29.708 1.00 60.81 121 GLN A O 1
ATOM 935 N N . TYR A 1 122 ? 2.752 0.615 -28.316 1.00 57.28 122 TYR A N 1
ATOM 936 C CA . TYR A 1 122 ? 2.590 1.598 -29.393 1.00 57.28 122 TYR A CA 1
ATOM 937 C C . TYR A 1 122 ? 3.831 2.435 -29.715 1.00 57.28 122 TYR A C 1
ATOM 939 O O . TYR A 1 122 ? 3.780 3.157 -30.708 1.00 57.28 122 TYR A O 1
ATOM 947 N N . SER A 1 123 ? 4.938 2.335 -28.959 1.00 51.22 123 SER A N 1
ATOM 948 C CA . SER A 1 123 ? 6.191 3.071 -29.242 1.00 51.22 123 SER A CA 1
ATOM 949 C C . SER A 1 123 ? 5.960 4.539 -29.654 1.00 51.22 123 SER A C 1
ATOM 951 O O . SER A 1 123 ? 6.605 5.039 -30.576 1.00 51.22 123 SER A O 1
ATOM 953 N N . VAL A 1 124 ? 5.001 5.223 -29.022 1.00 44.66 124 VAL A N 1
ATOM 954 C CA . VAL A 1 124 ? 4.793 6.661 -29.236 1.00 44.66 124 VAL A CA 1
ATOM 955 C C . VAL A 1 124 ? 5.660 7.382 -28.203 1.00 44.66 124 VAL A C 1
ATOM 957 O O . VAL A 1 124 ? 5.604 6.981 -27.038 1.00 44.66 124 VAL A O 1
ATOM 960 N N . PRO A 1 125 ? 6.495 8.349 -28.626 1.00 50.88 125 PRO A N 1
ATOM 961 C CA . PRO A 1 125 ? 7.444 9.042 -27.753 1.00 50.88 125 PRO A CA 1
ATOM 962 C C . PRO A 1 125 ? 6.793 9.728 -26.550 1.00 50.88 125 PRO A C 1
ATOM 964 O O . PRO A 1 125 ? 5.615 10.144 -26.660 1.00 50.88 125 PRO A O 1
#